Protein AF-R4INC2-F1 (afdb_monomer_lite)

Structure (mmCIF, N/CA/C/O backbone):
data_AF-R4INC2-F1
#
_entry.id   AF-R4INC2-F1
#
loop_
_atom_site.group_PDB
_atom_site.id
_atom_site.type_symbol
_atom_site.label_atom_id
_atom_site.label_alt_id
_atom_site.label_comp_id
_atom_site.label_asym_id
_atom_site.label_entity_id
_atom_site.label_seq_id
_atom_site.pdbx_PDB_ins_code
_atom_site.Cartn_x
_atom_site.Cartn_y
_atom_site.Cartn_z
_atom_site.occupancy
_atom_site.B_iso_or_equiv
_atom_site.auth_seq_id
_atom_site.auth_comp_id
_atom_site.auth_asym_id
_atom_site.auth_atom_id
_atom_site.pdbx_PDB_model_num
ATOM 1 N N . MET A 1 1 ? -24.462 -6.160 26.065 1.00 52.53 1 MET A N 1
ATOM 2 C CA . MET A 1 1 ? -23.932 -4.930 25.439 1.00 52.53 1 MET A CA 1
ATOM 3 C C . MET A 1 1 ? -22.889 -4.360 26.379 1.00 52.53 1 MET A C 1
ATOM 5 O O . MET A 1 1 ? -23.239 -4.087 27.521 1.00 52.53 1 MET A O 1
ATOM 9 N N . ALA A 1 2 ? -21.620 -4.274 25.975 1.00 66.31 2 ALA A N 1
ATOM 10 C CA . ALA A 1 2 ? -20.604 -3.650 26.820 1.00 66.31 2 ALA A CA 1
ATOM 11 C C . ALA A 1 2 ? -20.953 -2.162 26.974 1.00 66.31 2 ALA A C 1
ATOM 13 O O . ALA A 1 2 ? -21.005 -1.433 25.986 1.00 66.31 2 ALA A O 1
ATOM 14 N N . HIS A 1 3 ? -21.264 -1.729 28.193 1.00 79.19 3 HIS A N 1
ATOM 15 C CA . HIS A 1 3 ? -21.574 -0.333 28.466 1.00 79.19 3 HIS A CA 1
ATOM 16 C C . HIS A 1 3 ? -20.263 0.453 28.538 1.00 79.19 3 HIS A C 1
ATOM 18 O O . HIS A 1 3 ? -19.469 0.265 29.456 1.00 79.19 3 HIS A O 1
ATOM 24 N N . GLN A 1 4 ? -20.014 1.290 27.534 1.00 81.88 4 GLN A N 1
ATOM 25 C CA . GLN A 1 4 ? -18.891 2.222 27.537 1.00 81.88 4 GLN A CA 1
ATOM 26 C C . GLN A 1 4 ? -19.260 3.419 28.429 1.00 81.88 4 GLN A C 1
ATOM 28 O O . GLN A 1 4 ? -20.301 4.037 28.224 1.00 81.88 4 GLN A O 1
ATOM 33 N N . ALA A 1 5 ? -18.414 3.761 29.405 1.00 92.75 5 ALA A N 1
ATOM 34 C CA . ALA A 1 5 ? -18.616 4.913 30.299 1.00 92.75 5 ALA A CA 1
ATOM 35 C C . ALA A 1 5 ? -18.130 6.247 29.690 1.00 92.75 5 ALA A C 1
ATOM 37 O O . ALA A 1 5 ? -17.992 7.250 30.387 1.00 92.75 5 ALA A O 1
ATOM 38 N N . HIS A 1 6 ? -17.823 6.251 28.392 1.00 91.38 6 HIS A N 1
ATOM 39 C CA . HIS A 1 6 ? 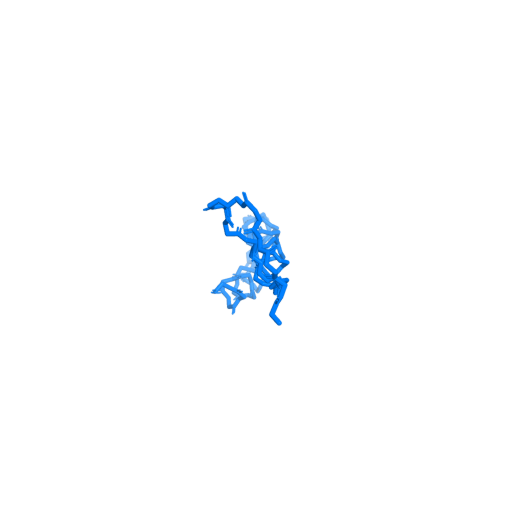-17.256 7.381 27.667 1.00 91.38 6 HIS A CA 1
ATOM 40 C C . HIS A 1 6 ? -17.903 7.544 26.289 1.00 91.38 6 HIS A C 1
ATOM 42 O O . HIS A 1 6 ? -18.386 6.580 25.698 1.00 91.38 6 HIS A O 1
ATOM 48 N N . ALA A 1 7 ? -17.825 8.756 25.738 1.00 93.25 7 ALA A N 1
ATOM 49 C CA . ALA A 1 7 ? -18.357 9.096 24.417 1.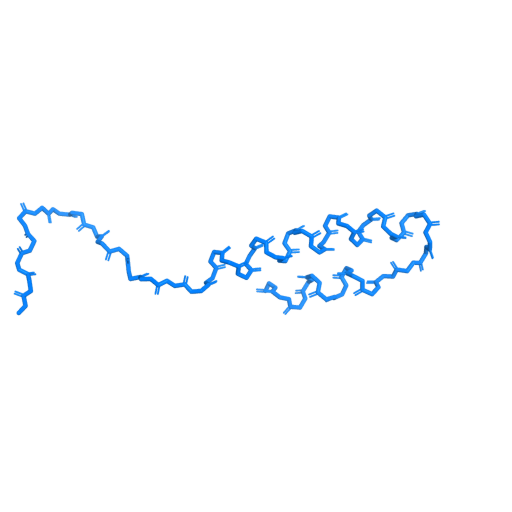00 93.25 7 ALA A CA 1
ATOM 50 C C . ALA A 1 7 ? -17.412 8.755 23.239 1.00 93.25 7 ALA A C 1
ATOM 52 O O . ALA A 1 7 ? -17.666 9.176 22.113 1.00 93.25 7 ALA A O 1
ATOM 53 N N . PHE A 1 8 ? -16.314 8.023 23.470 1.00 94.69 8 PHE A N 1
ATOM 54 C CA . PHE A 1 8 ? -15.411 7.588 22.396 1.00 94.69 8 PHE A CA 1
ATOM 55 C C . PHE A 1 8 ? -15.943 6.370 21.637 1.00 94.69 8 PHE A C 1
ATOM 57 O O . PHE A 1 8 ? -16.526 5.459 22.227 1.00 94.69 8 PHE A O 1
ATOM 64 N N . HIS A 1 9 ? -15.679 6.344 20.329 1.00 91.88 9 HIS A N 1
ATOM 65 C CA . HIS A 1 9 ? -15.966 5.215 19.451 1.00 91.88 9 HIS A CA 1
ATOM 66 C C . HIS A 1 9 ? -14.760 4.272 19.398 1.00 91.88 9 HIS A C 1
ATOM 68 O O . HIS A 1 9 ? -13.690 4.650 18.919 1.00 91.88 9 HIS A O 1
ATOM 74 N N . MET A 1 10 ? -14.938 3.046 19.883 1.00 93.56 10 MET A N 1
ATOM 75 C CA . MET A 1 10 ? -13.958 1.979 19.705 1.00 93.56 10 MET A CA 1
ATOM 76 C C . MET A 1 10 ? -14.168 1.363 18.325 1.00 93.56 10 MET A C 1
ATOM 78 O O . MET A 1 10 ? -15.176 0.703 18.096 1.00 93.56 10 MET A O 1
ATOM 82 N N . VAL A 1 11 ? -13.242 1.627 17.403 1.00 93.31 11 VAL A N 1
ATOM 83 C CA . VAL A 1 11 ? -13.328 1.121 16.029 1.00 93.31 11 VAL A CA 1
ATOM 84 C C . VAL A 1 11 ? -13.061 -0.381 16.024 1.00 93.31 11 VAL A C 1
ATOM 86 O O . VAL A 1 11 ? -12.091 -0.844 16.626 1.00 93.31 11 VAL A O 1
ATOM 8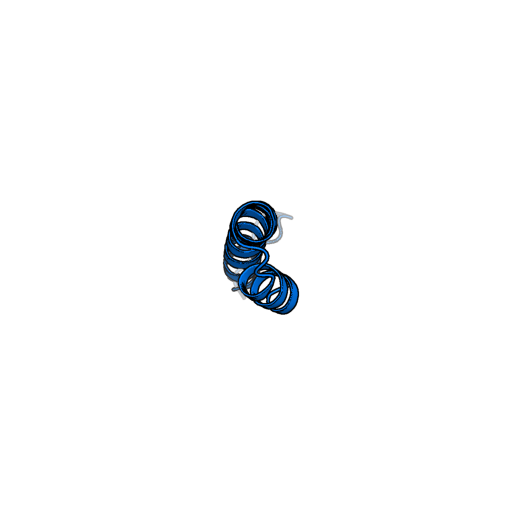9 N N . ASP A 1 12 ? -13.901 -1.130 15.316 1.00 95.56 12 ASP A N 1
ATOM 90 C CA . ASP A 1 12 ? -13.691 -2.559 15.125 1.00 95.56 12 ASP A CA 1
ATOM 91 C C . ASP A 1 12 ? -12.389 -2.835 14.351 1.00 95.56 12 ASP A C 1
ATOM 93 O O . ASP A 1 12 ? -12.000 -2.055 13.470 1.00 95.56 12 ASP A O 1
ATOM 97 N N . PRO A 1 13 ? -11.704 -3.960 14.627 1.00 96.56 13 PRO A N 1
ATOM 98 C CA . PRO A 1 13 ? -10.572 -4.385 13.819 1.00 96.56 13 PRO A CA 1
ATOM 99 C C . PRO A 1 13 ? -10.963 -4.448 12.339 1.00 96.56 13 PRO A C 1
ATOM 101 O O . PRO A 1 13 ? -11.944 -5.094 11.971 1.00 96.56 13 PRO A O 1
ATOM 104 N N . SER A 1 14 ? -10.184 -3.794 11.480 1.00 96.56 14 SER A N 1
ATOM 105 C CA . SER A 1 14 ? -10.418 -3.792 10.037 1.00 96.56 14 SER A CA 1
ATOM 106 C C . SER A 1 14 ? -9.136 -4.133 9.274 1.00 96.56 14 SER A C 1
ATOM 108 O O . SER A 1 14 ? -8.042 -3.796 9.732 1.00 96.56 14 SER A O 1
ATOM 110 N N . PRO A 1 15 ? -9.241 -4.808 8.115 1.00 95.81 15 PRO A N 1
ATOM 111 C CA . PRO A 1 15 ? -8.078 -5.159 7.301 1.00 95.81 15 PRO A CA 1
ATOM 112 C C . PRO A 1 15 ? -7.548 -3.977 6.472 1.00 95.81 15 PRO A C 1
ATOM 114 O O . PRO A 1 15 ? -6.421 -4.030 5.985 1.00 95.81 15 PRO A O 1
ATOM 117 N N . TRP A 1 16 ? -8.329 -2.903 6.324 1.00 97.12 16 TRP A N 1
ATOM 118 C CA . TRP A 1 16 ? -8.021 -1.769 5.446 1.00 97.12 16 TRP A CA 1
ATOM 119 C C . TRP A 1 16 ? -6.688 -1.059 5.727 1.00 97.12 16 TRP A C 1
ATOM 121 O O . TRP A 1 16 ? -5.996 -0.714 4.770 1.00 97.12 16 TRP A O 1
ATOM 131 N N . PRO A 1 17 ? -6.253 -0.863 6.989 1.00 97.38 17 PRO A N 1
ATOM 132 C CA . PRO A 1 17 ? -4.937 -0.287 7.260 1.00 97.38 17 PRO A CA 1
ATOM 133 C C . PRO A 1 17 ? -3.792 -1.145 6.710 1.00 97.38 17 PRO A C 1
ATOM 135 O O . PRO A 1 17 ? -2.794 -0.610 6.230 1.00 97.38 17 PRO A O 1
ATOM 138 N N . LEU A 1 18 ? -3.944 -2.474 6.740 1.00 97.12 18 LEU A N 1
ATOM 139 C CA . LEU A 1 18 ? -2.945 -3.392 6.205 1.00 97.12 18 LEU A CA 1
ATOM 140 C C . LEU A 1 18 ? -2.907 -3.325 4.676 1.00 97.12 18 LEU A C 1
ATOM 142 O O . LEU A 1 18 ? -1.827 -3.193 4.103 1.00 97.12 18 LEU A O 1
ATOM 146 N N . THR A 1 19 ? -4.065 -3.385 4.011 1.00 96.94 19 THR A N 1
ATOM 147 C CA . THR A 1 19 ? -4.121 -3.324 2.541 1.00 96.94 19 THR A CA 1
ATOM 148 C C . THR A 1 19 ? -3.615 -1.980 2.022 1.00 96.94 19 THR A C 1
ATOM 150 O O . THR A 1 19 ? -2.819 -1.962 1.087 1.00 96.94 19 THR A O 1
ATOM 153 N N . GLY A 1 20 ? -3.961 -0.872 2.686 1.00 97.50 20 GLY A N 1
ATOM 154 C CA . GLY A 1 20 ? -3.450 0.461 2.358 1.00 97.50 20 GLY A CA 1
ATOM 155 C C . GLY A 1 20 ? -1.931 0.584 2.522 1.00 97.50 20 GLY A C 1
ATOM 156 O O . GLY A 1 20 ? -1.263 1.150 1.656 1.00 97.50 20 GLY A O 1
ATOM 157 N N . ALA A 1 21 ? -1.357 0.005 3.582 1.00 98.25 21 ALA A N 1
ATOM 158 C CA . ALA A 1 21 ? 0.094 -0.005 3.782 1.00 98.25 21 ALA A CA 1
ATOM 159 C C . ALA A 1 21 ? 0.826 -0.808 2.691 1.00 98.25 21 ALA A C 1
ATOM 161 O O . ALA A 1 21 ? 1.844 -0.356 2.163 1.00 98.25 21 ALA A O 1
ATOM 162 N N . VAL A 1 22 ? 0.295 -1.978 2.315 1.00 98.31 22 VAL A N 1
ATOM 163 C CA . VAL A 1 22 ? 0.856 -2.799 1.230 1.00 98.31 22 VAL A CA 1
ATOM 164 C C . VAL A 1 22 ? 0.727 -2.086 -0.115 1.00 98.31 22 VAL A C 1
ATOM 166 O O . VAL A 1 22 ? 1.691 -2.053 -0.879 1.00 98.31 22 VAL A O 1
ATOM 169 N N . ALA A 1 23 ? -0.418 -1.464 -0.395 1.00 98.06 23 ALA A N 1
ATOM 170 C CA . ALA A 1 23 ? -0.625 -0.700 -1.617 1.00 98.06 23 ALA A CA 1
ATOM 171 C C . ALA A 1 23 ? 0.384 0.452 -1.751 1.00 98.06 23 ALA A C 1
ATOM 173 O O . ALA A 1 23 ? 1.030 0.588 -2.791 1.00 98.06 23 ALA A O 1
ATOM 174 N N . ALA A 1 24 ? 0.601 1.223 -0.678 1.00 98.19 24 ALA A N 1
ATOM 175 C CA . ALA A 1 24 ? 1.577 2.312 -0.653 1.00 98.19 24 ALA A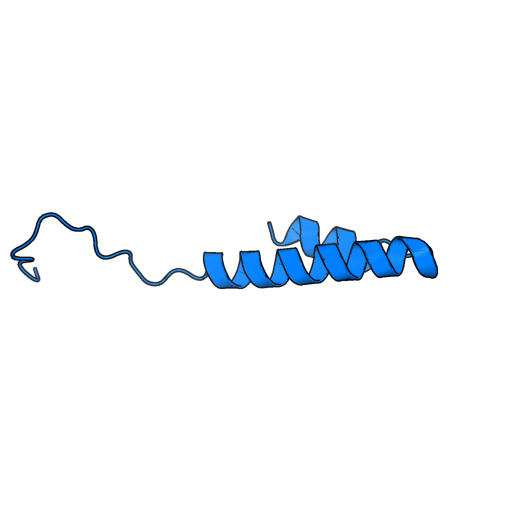 CA 1
ATOM 176 C C . ALA A 1 24 ? 3.018 1.823 -0.896 1.00 98.19 24 ALA A C 1
ATOM 178 O O . ALA A 1 24 ? 3.773 2.451 -1.648 1.00 98.19 24 ALA A O 1
ATOM 179 N N . LEU A 1 25 ? 3.394 0.678 -0.312 1.00 98.31 25 LEU A N 1
ATOM 180 C CA . LEU A 1 25 ? 4.689 0.043 -0.562 1.00 98.31 25 LEU A CA 1
ATOM 181 C C . LEU A 1 25 ? 4.844 -0.328 -2.043 1.00 98.31 25 LEU A C 1
ATOM 183 O O . LEU A 1 25 ? 5.827 0.059 -2.674 1.00 98.31 25 LEU A O 1
ATOM 187 N N . LEU A 1 26 ? 3.860 -1.032 -2.612 1.00 98.31 26 LEU A N 1
ATOM 188 C CA . LEU A 1 26 ? 3.901 -1.473 -4.007 1.00 98.31 26 LEU A CA 1
ATOM 189 C C . LEU A 1 26 ? 3.902 -0.307 -4.995 1.00 98.31 26 LEU A C 1
ATOM 191 O O . LEU A 1 26 ? 4.611 -0.373 -5.995 1.00 98.31 26 LEU A O 1
ATOM 195 N N . MET A 1 27 ? 3.176 0.777 -4.712 1.00 98.00 27 MET A N 1
ATOM 196 C CA . MET A 1 27 ? 3.220 1.995 -5.524 1.00 98.00 27 MET A CA 1
ATOM 197 C C . MET A 1 27 ? 4.602 2.650 -5.495 1.00 98.00 27 MET A C 1
ATOM 199 O O . MET A 1 27 ? 5.143 2.990 -6.544 1.00 98.00 27 MET A O 1
ATOM 203 N N . THR A 1 28 ? 5.204 2.790 -4.311 1.00 98.06 28 THR A N 1
ATOM 204 C CA . THR A 1 28 ? 6.517 3.439 -4.163 1.00 98.06 28 THR A CA 1
ATOM 205 C C . THR A 1 28 ? 7.612 2.619 -4.846 1.00 98.06 28 THR A C 1
ATOM 207 O O . THR A 1 28 ? 8.395 3.146 -5.639 1.00 98.06 28 THR A O 1
ATOM 210 N N . SER A 1 29 ? 7.638 1.305 -4.601 1.00 98.19 29 SER A N 1
ATOM 211 C CA . SER A 1 29 ? 8.559 0.391 -5.280 1.00 98.19 29 SER A CA 1
ATOM 212 C C . SER A 1 29 ? 8.273 0.307 -6.780 1.00 98.19 29 SER A C 1
ATOM 214 O O . SER A 1 29 ? 9.204 0.269 -7.579 1.00 98.19 29 SER A O 1
ATOM 216 N N . GLY A 1 30 ? 7.003 0.319 -7.183 1.00 98.12 30 GLY A N 1
ATOM 217 C CA . GLY A 1 30 ? 6.597 0.270 -8.582 1.00 98.12 30 GLY A CA 1
ATOM 218 C C . GLY A 1 30 ? 6.991 1.508 -9.371 1.00 98.12 30 GLY A C 1
ATOM 219 O O . GLY A 1 30 ? 7.427 1.371 -10.510 1.00 98.12 30 GLY A O 1
ATOM 220 N N . LEU A 1 31 ? 6.944 2.692 -8.762 1.00 98.38 31 LEU A N 1
ATOM 221 C CA . LEU A 1 31 ? 7.466 3.917 -9.361 1.00 98.38 31 LEU A CA 1
ATOM 222 C C . LEU A 1 31 ? 8.984 3.844 -9.558 1.00 98.38 31 LEU A C 1
ATOM 224 O O . LEU A 1 31 ? 9.480 4.153 -10.641 1.00 98.38 31 LEU A O 1
ATOM 228 N N . ALA A 1 32 ? 9.720 3.363 -8.551 1.00 98.50 32 ALA A N 1
ATOM 229 C CA . ALA A 1 32 ? 11.160 3.160 -8.674 1.00 98.50 32 ALA A CA 1
ATOM 230 C C . ALA A 1 32 ? 11.502 2.156 -9.789 1.00 98.50 32 ALA A C 1
ATOM 232 O O . ALA A 1 32 ? 12.388 2.422 -10.604 1.00 98.50 32 ALA A O 1
ATOM 233 N N . ILE A 1 33 ? 10.777 1.033 -9.872 1.00 98.50 33 ILE A N 1
ATOM 234 C CA . ILE A 1 33 ? 10.977 0.028 -10.922 1.00 98.50 33 ILE A CA 1
ATOM 235 C C . ILE A 1 33 ? 10.614 0.572 -12.302 1.00 98.50 33 ILE A C 1
ATOM 237 O O . ILE A 1 33 ? 11.333 0.307 -13.265 1.00 98.50 33 ILE A O 1
ATOM 241 N N . TRP A 1 34 ? 9.544 1.355 -12.415 1.00 98.31 34 TRP A N 1
ATOM 242 C CA . TRP A 1 34 ? 9.160 1.950 -13.687 1.00 98.31 34 TRP A CA 1
ATOM 243 C C . TRP A 1 34 ? 10.270 2.848 -14.235 1.00 98.31 34 TRP A C 1
ATOM 245 O O . TRP A 1 34 ? 10.645 2.708 -15.396 1.00 98.31 34 TRP A O 1
ATOM 255 N N . PHE A 1 35 ? 10.864 3.699 -13.396 1.00 98.38 35 PHE A N 1
ATOM 256 C CA . PHE A 1 35 ? 11.914 4.621 -13.833 1.00 98.38 35 PHE A CA 1
ATOM 257 C C . PHE A 1 35 ? 13.236 3.943 -14.213 1.00 98.38 35 PHE A C 1
ATOM 259 O O . PHE A 1 35 ? 13.932 4.448 -15.087 1.00 98.38 35 PHE A O 1
ATOM 266 N N . HIS A 1 36 ? 13.581 2.805 -13.604 1.00 98.31 36 HIS A N 1
ATOM 267 C CA . HIS A 1 36 ? 14.871 2.140 -13.847 1.00 98.31 36 HIS A CA 1
ATOM 268 C C . HIS A 1 36 ? 14.786 0.968 -14.831 1.00 98.31 36 HIS A C 1
ATOM 270 O O . HIS A 1 36 ? 15.755 0.673 -15.525 1.00 98.31 36 HIS A O 1
ATOM 276 N N . PHE A 1 37 ? 13.636 0.298 -14.894 1.00 98.00 37 PHE A N 1
ATOM 277 C CA . PHE A 1 37 ? 13.453 -0.946 -15.646 1.00 98.00 37 PHE A CA 1
ATOM 278 C C . PHE A 1 37 ? 12.279 -0.887 -16.629 1.00 98.00 37 PHE A C 1
ATOM 280 O O . PHE A 1 37 ? 11.963 -1.897 -17.254 1.00 98.00 37 PHE A O 1
ATOM 287 N N . HIS A 1 38 ? 11.612 0.267 -16.762 1.00 96.88 38 HIS A N 1
ATOM 288 C CA . HIS A 1 38 ? 10.478 0.481 -17.668 1.00 96.88 38 HIS A CA 1
ATOM 289 C C . HIS A 1 38 ? 9.319 -0.525 -17.461 1.00 96.88 38 HIS A C 1
ATOM 291 O O . HIS A 1 38 ? 8.541 -0.813 -18.370 1.00 96.88 38 HIS A O 1
ATOM 297 N N . SER A 1 39 ? 9.189 -1.069 -16.246 1.00 97.38 39 SER A N 1
ATOM 298 C CA . SER A 1 39 ? 8.147 -2.034 -15.881 1.00 97.38 39 SER A CA 1
ATOM 299 C C . SER A 1 39 ? 7.115 -1.396 -14.955 1.00 97.38 39 SER A C 1
ATOM 301 O O . SER A 1 39 ? 7.459 -0.845 -13.912 1.00 97.38 39 SER A O 1
ATOM 303 N N . THR A 1 40 ? 5.839 -1.484 -15.329 1.00 97.00 40 THR A N 1
ATOM 304 C CA . THR A 1 40 ? 4.710 -0.885 -14.595 1.00 97.00 40 THR A CA 1
ATOM 305 C C . THR A 1 40 ? 3.934 -1.895 -13.748 1.00 97.00 40 THR A C 1
ATOM 307 O O . THR A 1 40 ? 3.004 -1.510 -13.043 1.00 97.00 40 THR A O 1
ATOM 310 N N . THR A 1 41 ? 4.328 -3.172 -13.753 1.00 97.38 41 THR A N 1
ATOM 311 C CA . THR A 1 41 ? 3.603 -4.273 -13.094 1.00 97.38 41 THR A CA 1
ATOM 312 C C . THR A 1 41 ? 3.370 -4.039 -11.601 1.00 97.38 41 THR A C 1
ATOM 314 O O . THR A 1 41 ? 2.280 -4.275 -11.097 1.00 97.38 41 THR A O 1
ATOM 317 N N . LEU A 1 42 ? 4.369 -3.548 -10.863 1.00 96.69 42 LEU A N 1
ATOM 318 C CA . LEU A 1 42 ? 4.182 -3.272 -9.432 1.00 96.69 42 LEU A CA 1
ATOM 319 C C . LEU A 1 42 ? 3.252 -2.078 -9.186 1.00 96.69 42 LEU A C 1
ATOM 321 O O . LEU A 1 42 ? 2.490 -2.085 -8.223 1.00 96.69 42 LEU A O 1
ATOM 325 N N . MET A 1 43 ? 3.273 -1.084 -10.076 1.00 96.81 43 MET A N 1
ATOM 326 C CA . MET A 1 43 ? 2.378 0.069 -9.997 1.00 96.81 43 MET A CA 1
ATOM 327 C C . MET A 1 43 ? 0.918 -0.346 -10.220 1.00 96.81 43 MET A C 1
ATOM 329 O O . MET A 1 43 ? 0.029 0.118 -9.506 1.00 96.81 43 MET A O 1
ATOM 333 N N . THR A 1 44 ? 0.660 -1.240 -11.182 1.00 97.19 44 THR A N 1
ATOM 334 C CA . THR A 1 44 ? -0.694 -1.746 -11.459 1.00 97.19 44 THR A CA 1
ATOM 335 C C . THR A 1 44 ? -1.216 -2.630 -10.329 1.00 97.19 44 THR A C 1
ATOM 337 O O . THR A 1 44 ? -2.381 -2.525 -9.965 1.00 97.19 44 THR A O 1
ATOM 340 N N . VAL A 1 45 ? -0.360 -3.445 -9.704 1.00 97.44 45 VAL A N 1
ATOM 341 C CA . VAL A 1 45 ? -0.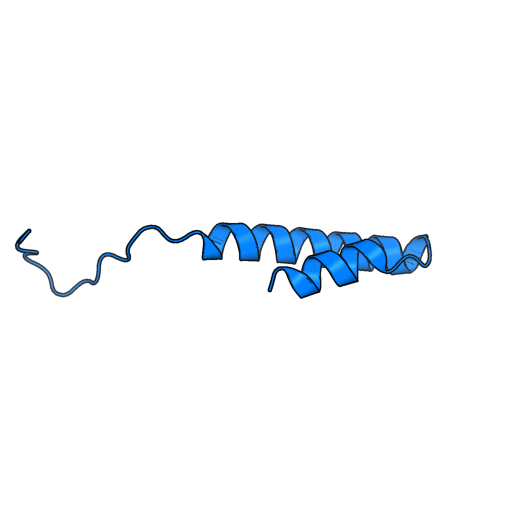755 -4.222 -8.517 1.00 97.44 45 VAL A CA 1
ATOM 342 C C . VAL A 1 45 ? -1.025 -3.305 -7.320 1.00 97.44 45 VAL A C 1
ATOM 344 O O . VAL A 1 45 ? -2.038 -3.474 -6.651 1.00 97.44 45 VAL A O 1
ATOM 347 N N . GLY A 1 46 ? -0.169 -2.311 -7.060 1.00 96.44 46 GLY A N 1
ATOM 348 C CA . GLY A 1 46 ? -0.374 -1.358 -5.963 1.00 96.44 46 GLY A CA 1
ATOM 349 C C . GLY A 1 46 ? -1.654 -0.532 -6.113 1.00 96.44 46 GLY A C 1
ATOM 350 O O . GLY A 1 46 ? -2.380 -0.354 -5.142 1.00 96.44 46 GLY A O 1
ATOM 351 N N . THR A 1 47 ? -1.970 -0.084 -7.332 1.00 95.44 47 THR A N 1
ATOM 352 C CA . THR A 1 47 ? -3.224 0.637 -7.632 1.00 95.44 47 THR A CA 1
ATOM 353 C C . THR A 1 47 ? -4.468 -0.239 -7.512 1.00 95.44 47 THR A C 1
ATOM 355 O O . THR A 1 47 ? -5.503 0.274 -7.116 1.00 95.44 47 THR A O 1
ATOM 358 N N . ALA A 1 48 ? -4.384 -1.538 -7.808 1.00 96.19 48 ALA A N 1
ATOM 359 C CA . ALA A 1 48 ? -5.511 -2.463 -7.662 1.00 96.19 48 ALA A CA 1
ATOM 360 C C . ALA A 1 48 ? -5.827 -2.843 -6.200 1.00 96.19 48 ALA A C 1
ATOM 362 O O . ALA A 1 48 ? -6.890 -3.402 -5.937 1.00 96.19 48 ALA A O 1
ATOM 363 N N . LEU A 1 49 ? -4.898 -2.600 -5.265 1.00 93.38 49 LEU A N 1
ATOM 364 C CA . LEU A 1 49 ? -5.085 -2.856 -3.829 1.00 93.38 49 LEU A C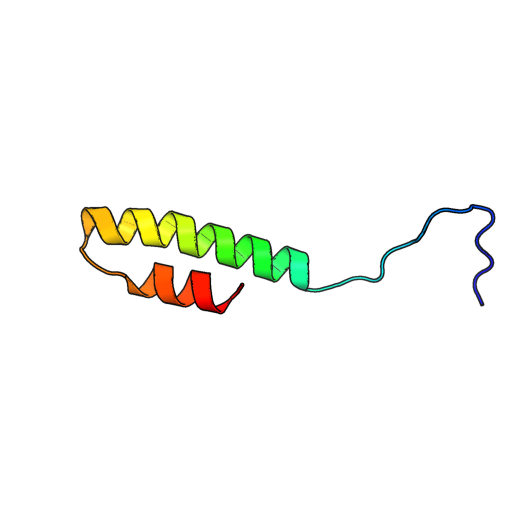A 1
ATOM 365 C C . LEU A 1 49 ? -5.699 -1.672 -3.061 1.00 93.38 49 LEU A C 1
ATOM 367 O O . LEU A 1 49 ? -6.048 -1.847 -1.890 1.00 93.38 49 LEU A O 1
ATOM 371 N N . LEU A 1 50 ? -5.789 -0.496 -3.690 1.00 86.44 50 LEU A N 1
ATOM 372 C CA . LEU A 1 50 ? -6.528 0.671 -3.191 1.00 86.44 50 LEU A CA 1
ATOM 373 C C . LEU A 1 50 ? -7.993 0.592 -3.624 1.00 86.44 50 LEU A C 1
ATOM 375 O O . LEU A 1 50 ? -8.847 0.941 -2.780 1.00 86.44 50 LEU A O 1
#

InterPro domains:
  IPR000298 Cytochrome c oxidase subunit III-like [PF00510] (6-46)
  IPR000298 Cytochrome c oxidase subunit III-like [PS50253] (4-50)
  IPR035973 Cytochrome c oxidase subunit III-like superfamily [SSF81452] (1-49)

Organism: NCBI:txid1238137

Sequence (50 aa):
MAHQAHAFHMVDPSPWPLTGAVAALLMTSGLAIWFHFHSTTLMTVGTALL

Foldseek 3Di:
DPDDPDPDDDDDDDCLVVLLVQLVVLCVVQVVCCVPPVDNVSNVVSVVSD

pLDDT: mean 94.32, std 8.23, range [52.53, 98.5]

Secondary structure (DSSP, 8-state):
----SSS---PPP-SHHHHHHHHHHHHHHHHHHHHHH---HHHHHHHHT-

Radius of gyration: 17.87 Å; chains: 1; bounding box: 39×14×48 Å